Protein AF-A0A7L4QNB2-F1 (afdb_monomer_lite)

Sequence (58 aa):
MPKQTLSSINDLSKLANDYFLRIFHTRISEKDVFFIVDSGTVYQFAIDGENEVSAQDS

Radius of gyration: 12.16 Å; chains: 1; bounding box: 27×31×26 Å

pLDDT: mean 87.08, std 17.62, range [39.91, 97.81]

Foldseek 3Di:
DAEAEDPDVVVVVVVCVVVVWDWDWDDDPQKIKIWTDDPNYIYIYIDRNVPPPPPPDD

Structure (mmCIF, N/CA/C/O backbone):
data_AF-A0A7L4QNB2-F1
#
_entry.id   AF-A0A7L4QNB2-F1
#
loop_
_atom_site.group_PDB
_atom_site.id
_atom_site.type_symbol
_atom_site.label_atom_id
_atom_site.label_alt_id
_atom_site.label_comp_id
_atom_site.label_asym_id
_atom_site.label_entity_id
_atom_site.label_seq_id
_atom_site.pdbx_PDB_ins_code
_atom_site.Cartn_x
_atom_site.C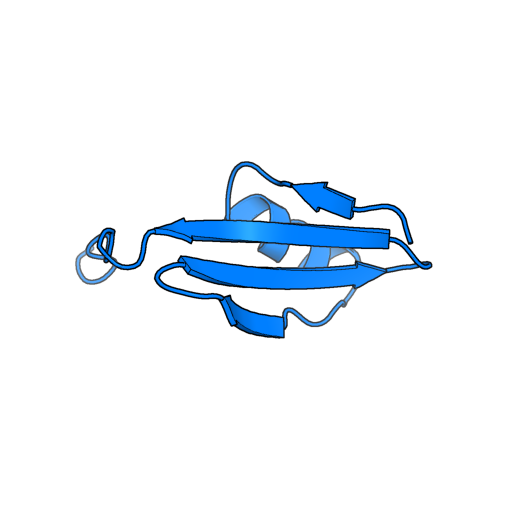artn_y
_atom_site.Cartn_z
_atom_site.occupancy
_atom_site.B_iso_or_equiv
_atom_site.auth_seq_id
_atom_site.auth_comp_id
_atom_site.auth_asym_id
_atom_site.auth_atom_id
_atom_site.pdbx_PDB_model_num
ATOM 1 N N . MET A 1 1 ? -8.002 -9.797 -6.317 1.00 75.31 1 MET A N 1
ATOM 2 C CA . MET A 1 1 ? -6.651 -9.203 -6.366 1.00 75.31 1 MET A CA 1
ATOM 3 C C . MET A 1 1 ? -6.023 -9.344 -4.988 1.00 75.31 1 MET A C 1
ATOM 5 O O . MET A 1 1 ? -6.722 -9.039 -4.023 1.00 75.31 1 MET A O 1
ATOM 9 N N . PRO A 1 2 ? -4.795 -9.875 -4.865 1.00 93.44 2 PRO A N 1
ATOM 10 C CA . PRO A 1 2 ? -4.078 -9.919 -3.592 1.00 93.44 2 PRO A CA 1
ATOM 11 C C . PRO A 1 2 ? -3.885 -8.511 -3.016 1.00 93.44 2 PRO A C 1
ATOM 13 O O . PRO A 1 2 ? -3.727 -7.536 -3.753 1.00 93.44 2 PRO A O 1
ATOM 16 N N . LYS A 1 3 ? -3.923 -8.417 -1.685 1.00 94.94 3 LYS A N 1
ATOM 17 C CA . LYS A 1 3 ? -3.758 -7.168 -0.941 1.00 94.94 3 LYS A CA 1
ATOM 18 C C . LYS A 1 3 ? -2.667 -7.336 0.106 1.00 94.94 3 LYS A C 1
ATOM 20 O O . LYS A 1 3 ? -2.735 -8.270 0.902 1.00 94.94 3 LYS A O 1
ATOM 25 N N . GLN A 1 4 ? -1.717 -6.410 0.132 1.00 96.50 4 GLN A N 1
ATOM 26 C CA . GLN A 1 4 ? -0.635 -6.362 1.105 1.00 96.50 4 GLN A CA 1
ATOM 27 C C . GLN A 1 4 ? -0.717 -5.059 1.899 1.00 96.50 4 GLN A C 1
ATOM 29 O O . GLN A 1 4 ? -0.684 -3.967 1.334 1.00 96.50 4 GLN A O 1
ATOM 34 N N . THR A 1 5 ? -0.828 -5.176 3.219 1.00 96.38 5 THR A N 1
ATOM 35 C CA . THR A 1 5 ? -0.738 -4.021 4.116 1.00 96.38 5 THR A CA 1
ATOM 36 C C . THR A 1 5 ? 0.727 -3.782 4.465 1.00 96.38 5 THR A C 1
ATOM 38 O O . THR A 1 5 ? 1.420 -4.707 4.885 1.00 96.38 5 THR A O 1
ATOM 41 N N . LEU A 1 6 ? 1.189 -2.552 4.275 1.00 95.62 6 LEU A N 1
ATOM 42 C CA . LEU A 1 6 ? 2.515 -2.084 4.653 1.00 95.62 6 LEU A CA 1
ATOM 43 C C . LEU A 1 6 ? 2.477 -1.442 6.040 1.00 95.62 6 LEU A C 1
ATOM 45 O O . LEU A 1 6 ? 1.432 -0.985 6.504 1.00 95.62 6 LEU A O 1
ATOM 49 N N . SER A 1 7 ? 3.636 -1.397 6.687 1.00 92.50 7 SER A N 1
ATOM 50 C CA . SER A 1 7 ? 3.815 -0.820 8.021 1.00 92.50 7 SER A CA 1
ATOM 51 C C . SER A 1 7 ? 3.970 0.697 8.025 1.00 92.50 7 SER A C 1
ATOM 53 O O . SER A 1 7 ? 3.806 1.308 9.077 1.00 92.50 7 SER A O 1
ATOM 55 N N . SER A 1 8 ? 4.309 1.313 6.888 1.00 94.62 8 SER A N 1
ATOM 56 C CA . SER A 1 8 ? 4.567 2.750 6.815 1.00 94.62 8 SER A CA 1
ATOM 57 C C . SER A 1 8 ? 4.227 3.354 5.451 1.00 94.62 8 SER A C 1
ATOM 59 O O . SER A 1 8 ? 4.257 2.674 4.421 1.00 94.62 8 SER A O 1
ATOM 61 N N . ILE A 1 9 ? 3.975 4.668 5.435 1.00 95.00 9 ILE A N 1
ATOM 62 C CA . ILE A 1 9 ? 3.862 5.445 4.193 1.00 95.00 9 ILE A CA 1
ATOM 63 C C . ILE A 1 9 ? 5.193 5.496 3.429 1.00 95.00 9 ILE A C 1
ATOM 65 O O . ILE A 1 9 ? 5.190 5.578 2.206 1.00 95.00 9 ILE A O 1
ATOM 69 N N . ASN A 1 10 ? 6.332 5.390 4.124 1.00 96.19 10 ASN A N 1
ATOM 70 C CA . ASN A 1 10 ? 7.657 5.404 3.503 1.00 96.19 10 ASN A CA 1
ATOM 71 C C . ASN A 1 10 ? 7.880 4.178 2.614 1.00 96.19 10 ASN A C 1
ATOM 73 O O . ASN A 1 10 ? 8.425 4.317 1.522 1.00 96.19 10 ASN A O 1
ATOM 77 N N . ASP A 1 11 ? 7.412 3.003 3.041 1.00 95.88 11 ASP A N 1
ATOM 78 C CA . ASP A 1 11 ? 7.468 1.785 2.224 1.00 95.88 11 ASP A CA 1
ATOM 79 C C . ASP A 1 11 ? 6.635 1.948 0.943 1.00 95.88 11 ASP A C 1
ATOM 81 O O . ASP A 1 11 ? 7.063 1.553 -0.142 1.00 95.88 11 ASP A O 1
ATOM 85 N N . LEU A 1 12 ? 5.470 2.597 1.059 1.00 96.19 12 LEU A N 1
ATOM 86 C CA . LEU A 1 12 ? 4.600 2.910 -0.073 1.00 96.19 12 LEU A CA 1
ATOM 87 C C . LEU A 1 12 ? 5.271 3.915 -1.031 1.00 96.19 12 LEU A C 1
ATOM 89 O O . LEU A 1 12 ? 5.317 3.685 -2.235 1.00 96.19 12 LEU A O 1
ATOM 93 N N . SER A 1 13 ? 5.850 4.997 -0.503 1.00 96.12 13 SER A N 1
ATOM 94 C CA . SER A 1 13 ? 6.583 6.011 -1.277 1.00 96.12 13 SER A CA 1
ATOM 95 C C . SER A 1 13 ? 7.811 5.446 -1.977 1.00 96.12 13 SER A C 1
ATOM 97 O O . SER A 1 13 ? 8.082 5.794 -3.125 1.00 96.12 13 SER A O 1
ATOM 99 N N . LYS A 1 14 ? 8.540 4.539 -1.323 1.00 96.50 14 LYS A N 1
ATOM 100 C CA . LYS A 1 14 ? 9.675 3.851 -1.935 1.00 96.50 14 LYS A CA 1
ATOM 101 C C . LYS A 1 14 ? 9.229 2.992 -3.117 1.00 96.50 14 LYS A C 1
ATOM 103 O O . LYS A 1 14 ? 9.800 3.127 -4.191 1.00 96.50 14 LYS A O 1
ATOM 108 N N . LEU A 1 15 ? 8.170 2.193 -2.957 1.00 95.31 15 LEU A N 1
ATOM 109 C CA . LEU A 1 15 ? 7.578 1.419 -4.057 1.00 95.31 15 LEU A CA 1
ATOM 110 C C . LEU A 1 15 ? 7.129 2.319 -5.217 1.00 95.31 15 LEU A C 1
ATOM 112 O O . LEU A 1 15 ? 7.391 2.008 -6.376 1.00 95.31 15 LEU A O 1
ATOM 116 N N . ALA A 1 16 ? 6.485 3.448 -4.916 1.00 96.81 16 ALA A N 1
ATOM 117 C CA . ALA A 1 16 ? 6.086 4.410 -5.938 1.00 96.81 16 ALA A CA 1
ATOM 118 C C . ALA A 1 16 ? 7.282 4.941 -6.734 1.00 96.81 16 ALA A C 1
ATOM 120 O O . ALA A 1 16 ? 7.232 4.984 -7.959 1.00 96.81 16 ALA A O 1
ATOM 121 N N . ASN A 1 17 ? 8.365 5.306 -6.050 1.00 97.56 17 ASN A N 1
ATOM 122 C CA . ASN A 1 17 ? 9.550 5.864 -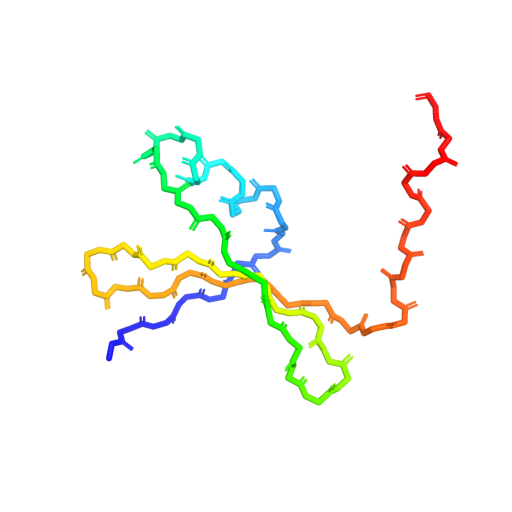6.689 1.00 97.56 17 ASN A CA 1
ATOM 123 C C . ASN A 1 17 ? 10.345 4.812 -7.474 1.00 97.56 17 ASN A C 1
ATOM 125 O O . ASN A 1 17 ? 10.714 5.070 -8.616 1.00 97.56 17 ASN A O 1
ATOM 129 N N . ASP A 1 18 ? 10.568 3.629 -6.894 1.00 97.25 18 ASP A N 1
ATOM 130 C CA . ASP A 1 18 ? 11.370 2.558 -7.501 1.00 97.25 18 ASP A CA 1
ATOM 131 C C . ASP A 1 18 ? 10.737 2.038 -8.805 1.00 97.25 18 ASP A C 1
ATOM 133 O O . ASP A 1 18 ? 11.447 1.670 -9.742 1.00 97.25 18 ASP A O 1
ATOM 137 N N . TYR A 1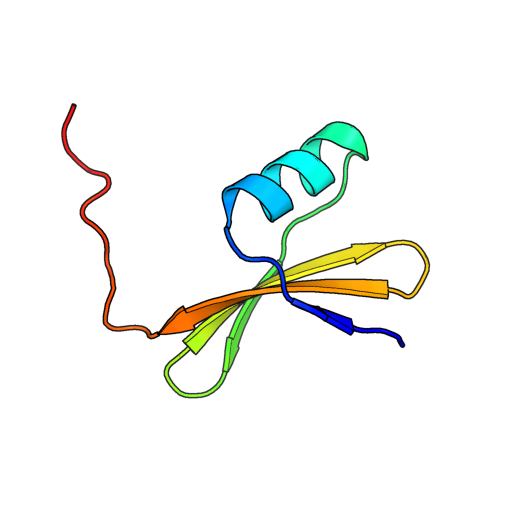 19 ? 9.402 2.042 -8.882 1.00 95.81 19 TYR A N 1
ATOM 138 C CA . TYR A 1 19 ? 8.644 1.498 -10.013 1.00 95.81 19 TYR A CA 1
ATOM 139 C C . TYR A 1 19 ? 7.859 2.555 -10.806 1.00 95.81 19 TYR A C 1
ATOM 141 O O . TYR A 1 19 ? 7.062 2.203 -11.674 1.00 95.81 19 TYR A O 1
ATOM 149 N N . PHE A 1 20 ? 8.077 3.847 -10.532 1.00 95.88 20 PHE A N 1
ATOM 150 C CA . PHE A 1 20 ? 7.358 4.971 -11.153 1.00 95.88 20 PHE A CA 1
ATOM 151 C C . PHE A 1 20 ? 5.823 4.842 -11.080 1.00 95.88 20 PHE A C 1
ATOM 153 O O . PHE A 1 20 ? 5.098 5.149 -12.030 1.00 95.88 20 PHE A O 1
ATOM 160 N N . LEU A 1 21 ? 5.315 4.373 -9.940 1.00 96.00 21 LEU A N 1
ATOM 161 C CA . LEU A 1 21 ? 3.894 4.133 -9.700 1.00 96.00 21 LEU A CA 1
ATOM 162 C C . LEU A 1 21 ? 3.226 5.342 -9.040 1.00 96.00 21 LEU A C 1
ATOM 164 O O . LEU A 1 21 ? 3.859 6.167 -8.384 1.00 96.00 21 LEU A O 1
ATOM 168 N N . ARG A 1 22 ? 1.902 5.438 -9.188 1.00 97.19 22 ARG A N 1
ATOM 169 C CA . ARG A 1 22 ? 1.097 6.492 -8.561 1.00 97.19 22 ARG A CA 1
ATOM 170 C C . ARG A 1 22 ? 0.523 6.016 -7.229 1.00 97.19 22 ARG A C 1
ATOM 172 O O . ARG A 1 22 ? -0.103 4.959 -7.171 1.00 97.19 22 ARG A O 1
ATOM 179 N N . ILE A 1 23 ? 0.675 6.841 -6.195 1.00 97.12 23 ILE A N 1
ATOM 180 C CA . ILE A 1 23 ? -0.030 6.677 -4.921 1.00 97.12 23 ILE A CA 1
ATOM 181 C C . ILE A 1 23 ? -1.418 7.298 -5.045 1.00 97.12 23 ILE A C 1
ATOM 183 O O . ILE A 1 23 ? -1.566 8.442 -5.476 1.00 97.12 23 ILE A O 1
ATOM 187 N N . PHE A 1 24 ? -2.428 6.542 -4.640 1.00 97.44 24 PHE A N 1
ATOM 188 C CA . PHE A 1 24 ? -3.798 7.002 -4.478 1.00 97.44 24 PHE A CA 1
ATOM 189 C C . PHE A 1 24 ? -4.121 7.127 -2.993 1.00 97.44 24 PHE A C 1
ATOM 191 O O . PHE A 1 24 ? -3.586 6.389 -2.166 1.00 97.44 24 PHE A O 1
ATOM 198 N N . HIS A 1 25 ? -5.018 8.046 -2.660 1.00 95.69 25 HIS A N 1
ATOM 199 C CA . HIS A 1 25 ? -5.510 8.258 -1.303 1.00 95.69 25 HIS A CA 1
ATOM 200 C C . HIS A 1 25 ? -7.033 8.197 -1.315 1.00 95.69 25 HIS A C 1
ATOM 202 O O . HIS A 1 25 ? -7.685 8.753 -2.199 1.00 95.69 25 HIS A O 1
ATOM 208 N N . THR A 1 26 ? -7.592 7.482 -0.348 1.00 95.25 26 THR A N 1
ATOM 209 C CA . THR A 1 26 ? -9.024 7.457 -0.068 1.00 95.25 26 THR A CA 1
ATOM 210 C C . THR A 1 26 ? -9.238 7.405 1.434 1.00 95.25 26 THR A C 1
ATOM 212 O O . THR A 1 26 ? -8.381 6.937 2.181 1.00 95.25 26 THR A O 1
ATOM 215 N N . ARG A 1 27 ? -10.418 7.822 1.880 1.00 94.00 27 ARG A N 1
ATOM 216 C CA . ARG A 1 27 ? -10.856 7.640 3.260 1.00 94.00 27 ARG A CA 1
ATOM 217 C C . ARG A 1 27 ? -11.848 6.484 3.335 1.00 94.00 27 ARG A C 1
ATOM 219 O O . ARG A 1 27 ? -12.768 6.411 2.521 1.00 94.00 27 ARG A O 1
ATOM 226 N N . ILE A 1 28 ? -11.643 5.566 4.277 1.00 91.69 28 ILE A N 1
ATOM 227 C CA . ILE A 1 28 ? -12.558 4.453 4.563 1.00 91.69 28 ILE A CA 1
ATOM 228 C C . ILE A 1 28 ? -12.924 4.533 6.041 1.00 91.69 28 ILE A C 1
ATOM 230 O O . ILE A 1 28 ? -12.077 4.309 6.905 1.00 91.69 28 ILE A O 1
ATOM 234 N N . SER A 1 29 ? -14.188 4.846 6.330 1.00 89.69 29 SER A N 1
ATOM 235 C CA . SER A 1 29 ? -14.641 5.184 7.686 1.00 89.69 29 SER A CA 1
ATOM 236 C C . SER A 1 29 ? -13.769 6.306 8.281 1.00 89.69 29 SER A C 1
ATOM 238 O O . SER A 1 29 ? -13.634 7.359 7.661 1.00 89.69 29 SER A O 1
ATOM 240 N N . GLU A 1 30 ? -13.146 6.080 9.439 1.00 89.44 30 GLU A N 1
ATOM 241 C CA . GLU A 1 30 ? -12.258 7.024 10.133 1.00 89.44 30 GLU A CA 1
ATOM 242 C C . GLU A 1 30 ? -10.773 6.808 9.797 1.00 89.44 30 GLU A C 1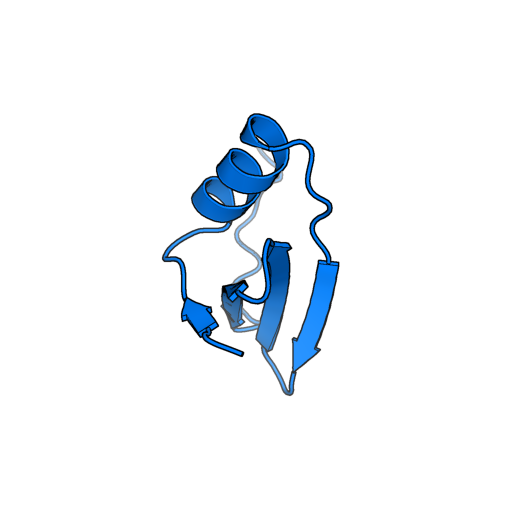
ATOM 244 O O . GLU A 1 30 ? -9.900 7.305 10.500 1.00 89.44 30 GLU A O 1
ATOM 249 N N . LYS A 1 31 ? -10.461 6.042 8.744 1.00 92.19 31 LYS A N 1
ATOM 250 C CA . LYS A 1 31 ? -9.079 5.740 8.355 1.00 92.19 31 LYS A CA 1
ATOM 251 C C . LYS A 1 31 ? -8.721 6.388 7.031 1.00 92.19 31 LYS A C 1
ATOM 253 O O . LYS A 1 31 ? -9.440 6.223 6.041 1.00 92.19 31 LYS A O 1
ATOM 258 N N . ASP A 1 32 ? -7.576 7.055 6.992 1.00 95.06 32 ASP A N 1
ATOM 259 C CA . ASP A 1 32 ? -6.952 7.476 5.743 1.00 95.06 32 ASP A CA 1
ATOM 260 C C . ASP A 1 32 ? -6.130 6.320 5.182 1.00 95.06 32 ASP A C 1
ATOM 262 O O . ASP A 1 32 ? -5.278 5.748 5.861 1.00 95.06 32 ASP A O 1
ATOM 266 N N . VAL A 1 33 ? -6.425 5.941 3.939 1.00 95.62 33 VAL A N 1
ATOM 267 C CA . VAL A 1 33 ? -5.828 4.794 3.258 1.00 95.62 33 VAL A CA 1
ATOM 268 C C . VAL A 1 33 ? -5.091 5.280 2.021 1.00 95.62 33 VAL A C 1
ATOM 270 O O . VAL A 1 33 ? -5.687 5.814 1.085 1.00 95.62 33 VAL A O 1
ATOM 273 N N . PHE A 1 34 ? -3.787 5.040 2.001 1.00 97.31 34 PHE A N 1
ATOM 274 C CA . PHE A 1 34 ? -2.912 5.281 0.863 1.00 97.31 34 PHE A CA 1
ATOM 275 C C . PHE A 1 34 ? -2.618 3.951 0.190 1.00 97.31 34 PHE A C 1
ATOM 277 O O . PHE A 1 34 ? -2.311 2.974 0.874 1.00 97.31 34 PHE A O 1
ATOM 284 N N . PHE A 1 35 ? -2.713 3.882 -1.134 1.00 97.69 35 PHE A N 1
ATOM 285 C CA . PHE A 1 35 ? -2.508 2.628 -1.844 1.00 97.69 35 PHE A CA 1
ATOM 286 C C . PHE A 1 35 ? -1.892 2.797 -3.231 1.00 97.69 35 PHE A C 1
ATOM 288 O O . PHE A 1 35 ? -2.029 3.830 -3.883 1.00 97.69 35 PHE A O 1
ATOM 295 N N . ILE A 1 36 ? -1.225 1.738 -3.679 1.00 97.81 36 ILE A N 1
ATOM 296 C CA . ILE A 1 36 ? -0.660 1.569 -5.017 1.00 97.81 36 ILE A CA 1
ATOM 297 C C . ILE A 1 36 ? -1.255 0.299 -5.615 1.00 97.81 36 ILE A C 1
ATOM 299 O O . ILE A 1 36 ? -1.446 -0.697 -4.913 1.00 97.81 36 ILE A O 1
ATOM 303 N N . VAL A 1 37 ? -1.524 0.329 -6.919 1.00 96.19 37 VAL A N 1
ATOM 304 C CA . VAL A 1 37 ? -1.886 -0.859 -7.693 1.00 96.19 37 VAL A CA 1
ATOM 305 C C . VAL A 1 37 ? -0.739 -1.174 -8.640 1.00 96.19 37 VAL A C 1
ATOM 307 O O . VAL A 1 37 ? -0.401 -0.347 -9.482 1.00 96.19 37 VAL A O 1
ATOM 310 N N . ASP A 1 38 ? -0.173 -2.369 -8.515 1.00 95.06 38 ASP A N 1
ATOM 311 C CA . ASP A 1 38 ? 0.857 -2.872 -9.421 1.00 95.06 38 ASP A CA 1
ATOM 312 C C . ASP A 1 38 ? 0.606 -4.341 -9.746 1.00 95.06 38 ASP A C 1
ATOM 314 O O . ASP A 1 38 ? 0.389 -5.159 -8.853 1.00 95.06 38 ASP A O 1
ATOM 318 N N . SER A 1 39 ? 0.608 -4.668 -11.040 1.00 92.44 39 SER A N 1
ATOM 319 C CA . SER A 1 39 ? 0.540 -6.044 -11.545 1.00 92.44 39 SER A CA 1
ATOM 320 C C . SER A 1 39 ? -0.579 -6.893 -10.911 1.00 92.44 39 SER A C 1
ATOM 322 O O . SER A 1 39 ? -0.431 -8.088 -10.666 1.00 92.44 39 SER A O 1
ATOM 324 N N . GLY A 1 40 ? -1.727 -6.264 -10.626 1.00 92.94 40 GLY A N 1
ATOM 325 C CA . GLY A 1 40 ? -2.893 -6.910 -10.011 1.00 92.94 40 GLY A CA 1
ATOM 326 C C . GLY A 1 40 ? -2.827 -7.079 -8.488 1.00 92.94 40 GLY A C 1
ATOM 327 O O . GLY A 1 40 ? -3.722 -7.704 -7.917 1.00 92.94 40 GLY A O 1
ATOM 328 N N . THR A 1 41 ? -1.817 -6.514 -7.830 1.00 96.06 41 THR A N 1
ATOM 329 C CA . THR A 1 41 ? -1.659 -6.459 -6.372 1.00 96.06 41 THR A CA 1
ATOM 330 C C . THR A 1 41 ? -1.929 -5.048 -5.862 1.00 96.06 41 THR A C 1
ATOM 332 O O . THR A 1 41 ? -1.522 -4.064 -6.478 1.00 96.06 41 THR A O 1
ATOM 335 N N . VAL A 1 42 ? -2.618 -4.946 -4.725 1.00 97.31 42 VAL A N 1
ATOM 336 C CA . VAL A 1 42 ? -2.824 -3.676 -4.019 1.00 97.31 42 VAL A CA 1
ATOM 337 C C . VAL A 1 42 ? -1.913 -3.627 -2.800 1.00 97.31 42 VAL A C 1
ATOM 339 O O . VAL A 1 42 ? -2.066 -4.434 -1.882 1.00 97.31 42 VAL A O 1
ATOM 342 N N . TYR A 1 43 ? -1.008 -2.658 -2.768 1.00 97.69 43 TYR A N 1
ATOM 343 C CA . TYR A 1 43 ? -0.202 -2.329 -1.594 1.00 97.69 43 TYR A CA 1
ATOM 344 C C . TYR A 1 43 ? -0.859 -1.155 -0.886 1.00 97.69 43 TYR A C 1
ATOM 346 O O . TYR A 1 43 ? -1.178 -0.170 -1.545 1.00 97.69 43 TYR A O 1
ATOM 354 N N . GLN A 1 44 ? -1.089 -1.240 0.423 1.00 97.25 44 GLN A N 1
ATOM 355 C CA . GLN A 1 44 ? -1.778 -0.180 1.162 1.00 97.25 44 GLN A CA 1
ATOM 356 C C . GLN A 1 44 ? -1.139 0.120 2.518 1.00 97.25 44 GLN A C 1
ATOM 358 O O . GLN A 1 44 ? -0.653 -0.781 3.194 1.00 97.25 44 GLN A O 1
ATOM 363 N N . PHE A 1 45 ? -1.225 1.373 2.946 1.00 96.75 45 PHE A N 1
ATOM 364 C CA . PHE A 1 45 ? -0.929 1.836 4.297 1.00 96.75 45 PHE A CA 1
ATOM 365 C C . PHE A 1 45 ? -2.142 2.617 4.812 1.00 96.75 45 PHE A C 1
ATOM 367 O O . PHE A 1 45 ? -2.689 3.444 4.084 1.00 96.75 45 PHE A O 1
ATOM 374 N N . ALA A 1 46 ? -2.590 2.326 6.033 1.00 95.06 46 ALA A N 1
ATOM 375 C CA . ALA A 1 46 ? -3.757 2.964 6.632 1.00 95.06 46 ALA A CA 1
ATOM 376 C C . ALA A 1 46 ? -3.394 3.574 7.984 1.00 95.06 46 ALA A C 1
ATOM 378 O O . ALA A 1 46 ? -2.768 2.903 8.805 1.00 95.06 46 ALA A O 1
ATOM 379 N N . ILE A 1 47 ? -3.822 4.811 8.210 1.00 93.88 47 ILE A N 1
ATOM 380 C CA . ILE A 1 47 ? -3.698 5.507 9.491 1.00 93.88 47 IL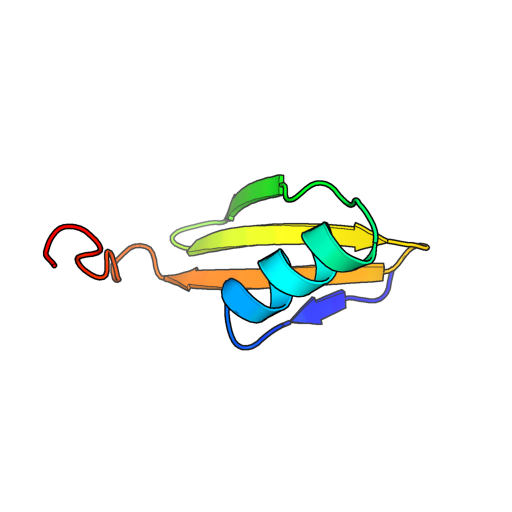E A CA 1
ATOM 381 C C . ILE A 1 47 ? -5.087 5.783 10.045 1.00 93.88 47 ILE A C 1
ATOM 383 O O . ILE A 1 47 ? -6.012 6.095 9.294 1.00 93.88 47 ILE A O 1
ATOM 387 N N . ASP A 1 48 ? -5.231 5.645 11.358 1.00 89.44 48 ASP A N 1
ATOM 388 C CA . ASP A 1 48 ? -6.423 6.120 12.048 1.00 89.44 48 ASP A CA 1
ATOM 389 C C . ASP A 1 48 ? -6.396 7.655 12.023 1.00 89.44 48 ASP A C 1
ATOM 391 O O . ASP A 1 48 ? -5.350 8.260 12.269 1.00 89.44 48 ASP A O 1
ATOM 395 N N . GLY A 1 49 ? -7.526 8.279 11.686 1.00 67.69 49 GLY A N 1
ATOM 396 C CA . GLY A 1 49 ? -7.656 9.716 11.412 1.00 67.69 49 GLY A CA 1
ATOM 397 C C . GLY A 1 49 ? -7.363 10.652 12.591 1.00 67.69 49 GLY A C 1
ATOM 398 O O . GLY A 1 49 ? -7.552 11.855 12.454 1.00 67.69 49 GLY A O 1
ATOM 399 N N . GLU A 1 50 ? -6.893 10.125 13.725 1.00 59.84 50 GLU A N 1
ATOM 400 C CA . GLU A 1 50 ? -6.485 10.889 14.910 1.00 59.84 50 GLU A CA 1
ATOM 401 C C . GLU A 1 50 ? -4.960 11.018 15.074 1.00 59.84 50 GLU A C 1
ATOM 403 O O . GLU A 1 50 ? -4.505 11.760 15.939 1.00 59.84 50 GLU A O 1
ATOM 408 N N . ASN A 1 51 ? -4.148 10.362 14.236 1.00 49.06 51 ASN A N 1
ATOM 409 C CA . ASN A 1 51 ? -2.695 10.575 14.206 1.00 49.06 51 ASN A CA 1
ATOM 410 C C . ASN A 1 51 ? -2.305 11.515 13.054 1.00 49.06 51 ASN A C 1
ATOM 412 O O . ASN A 1 51 ? -1.578 11.139 12.133 1.00 49.06 51 ASN A O 1
ATOM 416 N N . GLU A 1 52 ? -2.747 12.774 13.136 1.00 48.09 52 GLU A N 1
ATOM 417 C CA . GLU A 1 52 ? -1.966 13.882 12.579 1.00 48.09 52 GLU A CA 1
ATOM 418 C C . GLU A 1 52 ? -0.666 13.974 13.389 1.00 48.09 52 GLU A C 1
ATOM 420 O O . GLU A 1 52 ? -0.542 14.724 14.354 1.00 48.09 52 GLU A O 1
ATOM 425 N N . VAL A 1 53 ? 0.318 13.144 13.033 1.00 47.50 53 VAL 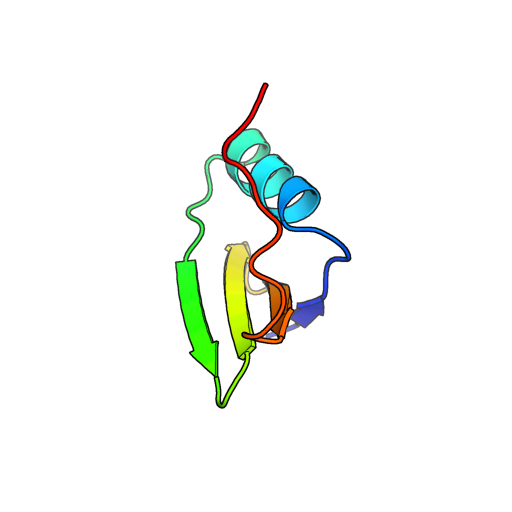A N 1
ATOM 426 C CA . VAL A 1 53 ? 1.688 13.354 13.490 1.00 47.50 53 VAL A CA 1
ATOM 427 C C . VAL A 1 53 ? 2.145 14.655 12.852 1.00 47.50 53 VAL A C 1
ATOM 429 O O . VAL A 1 53 ? 2.287 14.745 11.633 1.00 47.50 53 VAL A O 1
ATOM 432 N N . SER A 1 54 ? 2.342 15.649 13.707 1.00 46.97 54 SER A N 1
ATOM 433 C CA . SER A 1 54 ? 3.006 16.923 13.479 1.00 46.97 54 SER A CA 1
ATOM 434 C C . SER A 1 54 ? 4.229 16.753 12.568 1.00 46.97 54 SER A C 1
ATOM 436 O O . SER A 1 54 ? 5.333 16.485 13.029 1.00 46.97 54 SER A O 1
ATOM 438 N N . ALA A 1 55 ? 4.041 16.893 11.257 1.00 48.19 55 ALA A N 1
ATOM 439 C CA . ALA A 1 55 ? 5.115 16.954 10.265 1.00 48.19 55 ALA A CA 1
ATOM 440 C C . ALA A 1 55 ? 5.347 18.404 9.805 1.00 48.19 55 ALA A C 1
ATOM 442 O O . ALA A 1 55 ? 5.637 18.671 8.641 1.00 48.19 55 ALA A O 1
ATOM 443 N N . GLN A 1 56 ? 5.200 19.346 10.738 1.00 43.78 56 GLN A N 1
ATOM 444 C CA . GLN A 1 56 ? 5.641 20.731 10.614 1.00 43.78 56 GLN A CA 1
ATOM 445 C C . GLN A 1 56 ? 6.418 21.098 11.880 1.00 43.78 56 GLN A C 1
ATOM 447 O O . GLN A 1 56 ? 5.851 21.659 12.806 1.00 43.78 56 GLN A O 1
ATOM 452 N N . ASP A 1 57 ? 7.675 20.660 11.955 1.00 46.78 57 ASP A N 1
ATOM 453 C CA . ASP A 1 57 ? 8.796 21.436 12.509 1.00 46.78 57 ASP A CA 1
ATOM 454 C C . ASP A 1 57 ? 10.068 20.578 12.501 1.00 46.78 57 ASP A C 1
ATOM 456 O O . ASP A 1 57 ? 10.204 19.643 13.295 1.00 46.78 57 ASP A O 1
ATOM 460 N N . SER A 1 58 ? 10.985 20.894 11.579 1.00 39.91 58 SER A N 1
ATOM 461 C CA . SER A 1 58 ? 12.457 20.897 11.718 1.00 39.91 58 SER A CA 1
ATOM 462 C C . SER A 1 58 ? 13.105 21.275 10.389 1.00 39.91 58 SER A C 1
ATOM 464 O O . SER A 1 58 ? 12.860 20.558 9.393 1.00 39.91 58 SER A O 1
#

Secondary structure (DSSP, 8-state):
--EEE-S-HHHHHHHHHHTTPPPEEEEETTEEEEEEEETTEEEEEEEETT--------